Protein AF-A0A368KWN0-F1 (afdb_monomer_lite)

Foldseek 3Di:
DLVVLLVVLVVLLVVLVVLLVVLLVLLLVLCVVLVNPPLSVVLVVCVVVVVSSVSSLVCCVVCVVVSVSVVSSVSNVVSVVSNVVSVVVSVCSDVVNVVVD

Radius of gyration: 17.0 Å; chains: 1; bounding box: 46×25×44 Å

Structure (mmCIF, N/CA/C/O backbone):
data_AF-A0A368KWN0-F1
#
_entry.id   AF-A0A368KWN0-F1
#
loop_
_atom_site.group_PDB
_atom_site.id
_atom_site.type_symbol
_atom_site.label_atom_id
_atom_site.label_alt_id
_atom_site.label_comp_id
_atom_site.label_asym_id
_atom_site.label_entity_id
_atom_site.label_seq_id
_atom_site.pdbx_PDB_ins_code
_atom_site.Cartn_x
_atom_site.Cartn_y
_atom_site.Cartn_z
_atom_site.occupancy
_atom_site.B_iso_or_equiv
_atom_site.auth_seq_id
_atom_site.auth_comp_id
_atom_site.auth_asym_id
_atom_site.auth_atom_id
_atom_site.pdbx_PDB_model_num
ATOM 1 N N . MET A 1 1 ? 14.577 -4.795 -28.233 1.00 76.19 1 MET A N 1
ATOM 2 C CA . MET A 1 1 ? 13.673 -5.725 -27.519 1.00 76.19 1 MET A CA 1
ATOM 3 C C . MET A 1 1 ? 13.719 -5.511 -26.008 1.00 76.19 1 MET A C 1
ATOM 5 O O . MET A 1 1 ? 12.683 -5.194 -25.446 1.00 76.19 1 MET A O 1
ATOM 9 N N . ILE A 1 2 ? 14.897 -5.583 -25.373 1.00 79.75 2 ILE A N 1
ATOM 10 C CA . ILE A 1 2 ? 15.055 -5.388 -23.917 1.00 79.75 2 ILE A CA 1
ATOM 11 C C . ILE A 1 2 ? 14.513 -4.028 -23.449 1.00 79.75 2 ILE A C 1
ATOM 13 O O . ILE A 1 2 ? 13.674 -4.008 -22.563 1.00 79.75 2 ILE A O 1
ATOM 17 N N . ALA A 1 3 ? 14.884 -2.922 -24.110 1.00 81.62 3 ALA A N 1
ATOM 18 C CA . ALA A 1 3 ? 14.416 -1.575 -23.748 1.00 81.62 3 ALA A CA 1
ATOM 19 C C . ALA A 1 3 ? 12.881 -1.415 -23.762 1.00 81.62 3 ALA A C 1
ATOM 21 O O . ALA A 1 3 ? 12.316 -0.776 -22.884 1.00 81.62 3 ALA A O 1
ATOM 22 N N . PHE A 1 4 ? 12.198 -2.031 -24.734 1.00 87.06 4 PHE A N 1
ATOM 23 C CA . PHE A 1 4 ? 10.734 -2.006 -24.809 1.00 87.06 4 PHE A CA 1
ATOM 24 C C . PHE A 1 4 ? 10.102 -2.762 -23.631 1.00 87.06 4 PHE A C 1
ATOM 26 O O . PHE A 1 4 ? 9.160 -2.272 -23.013 1.00 87.06 4 PHE A O 1
ATOM 33 N N . LEU A 1 5 ? 10.661 -3.926 -23.277 1.00 85.88 5 LEU A N 1
ATOM 34 C CA . LEU A 1 5 ? 10.204 -4.720 -22.138 1.00 85.88 5 LEU A CA 1
ATOM 35 C C . LEU A 1 5 ? 10.395 -3.972 -20.808 1.00 85.88 5 LEU A C 1
ATOM 37 O O . LEU A 1 5 ? 9.474 -3.945 -19.995 1.00 85.88 5 LEU A O 1
ATOM 41 N N . THR A 1 6 ? 11.535 -3.305 -20.599 1.00 84.94 6 THR A N 1
ATOM 42 C CA . THR A 1 6 ? 11.759 -2.488 -19.395 1.00 84.94 6 THR A CA 1
ATOM 43 C C . THR A 1 6 ? 10.795 -1.309 -19.308 1.00 84.94 6 THR A C 1
ATOM 45 O O . THR A 1 6 ? 10.268 -1.049 -18.229 1.00 84.94 6 THR A O 1
ATOM 48 N N . THR A 1 7 ? 10.489 -0.628 -20.419 1.00 87.88 7 THR A N 1
ATOM 49 C CA . THR A 1 7 ? 9.481 0.447 -20.424 1.00 87.88 7 THR A CA 1
ATOM 50 C C . THR A 1 7 ? 8.104 -0.065 -20.004 1.00 87.88 7 THR A C 1
ATOM 52 O O . THR A 1 7 ? 7.457 0.555 -19.162 1.00 87.88 7 THR A O 1
ATOM 55 N N . VAL A 1 8 ? 7.668 -1.215 -20.529 1.00 89.88 8 VAL A N 1
ATOM 56 C CA . VAL A 1 8 ? 6.385 -1.828 -20.146 1.00 89.88 8 VAL A CA 1
ATOM 57 C C . VAL A 1 8 ? 6.357 -2.164 -18.650 1.00 89.88 8 VAL A C 1
ATOM 59 O O . VAL A 1 8 ? 5.380 -1.846 -17.974 1.00 89.88 8 VAL A O 1
ATOM 62 N N . LEU A 1 9 ? 7.436 -2.736 -18.103 1.00 88.69 9 LEU A N 1
ATOM 63 C CA . LEU A 1 9 ? 7.527 -3.062 -16.674 1.00 88.69 9 LEU A CA 1
ATOM 64 C C . LEU A 1 9 ? 7.441 -1.817 -15.777 1.00 88.69 9 LEU A C 1
ATOM 66 O O . LEU A 1 9 ? 6.738 -1.846 -14.768 1.00 88.69 9 LEU A O 1
ATOM 70 N N . ILE A 1 10 ? 8.089 -0.712 -16.162 1.00 87.62 10 ILE A N 1
ATOM 71 C CA . ILE A 1 10 ? 8.029 0.559 -15.420 1.00 87.62 10 ILE A CA 1
ATOM 72 C C . ILE A 1 10 ? 6.604 1.124 -15.412 1.00 87.62 10 ILE A C 1
ATOM 74 O O . ILE A 1 10 ? 6.135 1.597 -14.377 1.00 87.62 10 ILE A O 1
ATOM 78 N N . VAL A 1 11 ? 5.889 1.047 -16.539 1.00 91.06 11 VAL A N 1
ATOM 79 C CA . VAL A 1 11 ? 4.492 1.505 -16.624 1.00 91.06 11 VAL A CA 1
ATOM 80 C C . VAL A 1 11 ? 3.590 0.675 -15.708 1.00 91.06 11 VAL A C 1
ATOM 82 O O . VAL A 1 11 ? 2.809 1.244 -14.947 1.00 91.06 11 VAL A O 1
ATOM 85 N N . ILE A 1 12 ? 3.726 -0.656 -15.718 1.00 90.88 12 ILE A N 1
ATOM 86 C CA . ILE A 1 12 ? 2.945 -1.546 -14.840 1.00 90.88 12 ILE A CA 1
ATOM 87 C C . ILE A 1 12 ? 3.241 -1.249 -13.365 1.00 90.88 12 ILE A C 1
ATOM 89 O O . ILE A 1 12 ? 2.317 -1.174 -12.550 1.00 90.88 12 ILE A O 1
ATOM 93 N N . PHE A 1 13 ? 4.511 -1.037 -13.021 1.00 89.50 13 PHE A N 1
ATOM 94 C CA . PHE A 1 13 ? 4.920 -0.662 -11.670 1.00 89.50 13 PHE A CA 1
ATOM 95 C C . PHE A 1 13 ? 4.283 0.669 -11.236 1.00 89.50 13 PHE A C 1
ATOM 97 O O . PHE A 1 13 ? 3.692 0.752 -10.159 1.00 89.50 13 PHE A O 1
ATOM 104 N N . GLY A 1 14 ? 4.314 1.684 -12.106 1.00 88.12 14 GLY A N 1
ATOM 105 C CA . GLY A 1 14 ? 3.684 2.982 -11.857 1.00 88.12 14 GLY A CA 1
ATOM 106 C C . GLY A 1 14 ? 2.173 2.881 -11.630 1.00 88.12 14 GLY A C 1
ATOM 107 O O . GLY A 1 14 ? 1.658 3.431 -10.656 1.00 88.12 14 GLY A O 1
ATOM 108 N N . ILE A 1 15 ? 1.463 2.120 -12.469 1.00 92.25 15 ILE A N 1
ATOM 109 C CA . ILE A 1 15 ? 0.018 1.880 -12.309 1.00 92.25 15 ILE A CA 1
ATOM 110 C C . ILE A 1 15 ? -0.267 1.172 -10.979 1.00 92.25 15 ILE A C 1
ATOM 112 O O . ILE A 1 15 ? -1.187 1.556 -10.258 1.00 92.25 15 ILE A O 1
ATOM 116 N N . SER A 1 16 ? 0.549 0.182 -10.615 1.00 90.12 16 SER A N 1
ATOM 117 C CA . SER A 1 16 ? 0.384 -0.573 -9.367 1.00 90.12 16 SER A CA 1
ATOM 118 C C . SER A 1 16 ? 0.503 0.325 -8.131 1.00 90.12 16 SER A C 1
ATOM 120 O O . SER A 1 16 ? -0.282 0.186 -7.194 1.00 90.12 16 SER A O 1
ATOM 122 N N . ILE A 1 17 ? 1.416 1.304 -8.141 1.00 88.38 17 ILE A N 1
ATOM 123 C CA . ILE A 1 17 ? 1.546 2.294 -7.058 1.00 88.38 17 ILE A CA 1
ATOM 124 C C . ILE A 1 17 ? 0.280 3.147 -6.931 1.00 88.38 17 ILE A C 1
ATOM 126 O O . ILE A 1 17 ? -0.200 3.366 -5.817 1.00 88.38 17 ILE A O 1
ATOM 130 N N . ILE A 1 18 ? -0.279 3.606 -8.053 1.00 92.25 18 ILE A N 1
ATOM 131 C CA . ILE A 1 18 ? -1.502 4.422 -8.061 1.00 92.25 18 ILE A CA 1
ATOM 132 C C . ILE A 1 18 ? -2.673 3.625 -7.476 1.00 92.25 18 ILE A C 1
ATOM 134 O O . ILE A 1 18 ? -3.410 4.137 -6.632 1.00 92.25 18 ILE A O 1
ATOM 138 N N . VAL A 1 19 ? -2.810 2.353 -7.861 1.00 92.88 19 VAL A N 1
ATOM 139 C CA . VAL A 1 19 ? -3.844 1.455 -7.325 1.00 92.88 19 VAL A CA 1
ATOM 140 C C . VAL A 1 19 ? -3.670 1.245 -5.817 1.00 92.88 19 VAL A C 1
ATOM 142 O O . VAL A 1 19 ? -4.651 1.332 -5.079 1.00 92.88 19 VAL A O 1
ATOM 145 N N . CYS A 1 20 ? -2.441 1.036 -5.334 1.00 90.25 20 CYS A N 1
ATOM 146 C CA . CYS A 1 20 ? -2.145 0.928 -3.901 1.00 90.25 20 CYS A CA 1
ATOM 147 C C . CYS A 1 20 ? -2.550 2.189 -3.122 1.00 90.25 20 CYS A C 1
ATOM 149 O O . CYS A 1 20 ? -3.117 2.089 -2.034 1.00 90.25 20 CYS A O 1
ATOM 151 N N . LEU A 1 21 ? -2.283 3.372 -3.680 1.00 90.25 21 LEU A N 1
ATOM 152 C CA . LEU A 1 21 ? -2.686 4.656 -3.101 1.00 90.25 21 LEU A CA 1
ATOM 153 C C . LEU A 1 21 ? -4.210 4.787 -3.022 1.00 90.25 21 LEU A C 1
ATOM 155 O O . LEU A 1 21 ? -4.734 5.154 -1.971 1.00 90.25 21 LEU A O 1
ATOM 159 N N . GLY A 1 22 ? -4.916 4.432 -4.098 1.00 92.44 22 GLY A N 1
ATOM 160 C CA . GLY A 1 22 ? -6.378 4.417 -4.129 1.00 92.44 22 GLY A CA 1
ATOM 161 C C . GLY A 1 22 ? -6.964 3.481 -3.073 1.00 92.44 22 GLY A C 1
ATOM 162 O O . GLY A 1 22 ? -7.768 3.913 -2.252 1.00 92.44 22 GLY A O 1
ATOM 163 N N . CYS A 1 23 ? -6.491 2.233 -3.022 1.00 92.06 23 CYS A N 1
ATOM 164 C CA . CYS A 1 23 ? -6.960 1.246 -2.048 1.00 92.06 23 CYS A CA 1
ATOM 165 C C . CYS A 1 23 ? -6.741 1.712 -0.606 1.00 92.06 23 CYS A C 1
ATOM 167 O O . CYS A 1 23 ? -7.644 1.606 0.220 1.00 92.06 23 CYS A O 1
ATOM 169 N N . LYS A 1 24 ? -5.569 2.287 -0.314 1.00 90.38 24 LYS A N 1
ATOM 170 C CA . LYS A 1 24 ? -5.269 2.860 0.998 1.00 90.38 24 LYS A CA 1
ATOM 171 C C . LYS A 1 24 ? -6.272 3.944 1.392 1.00 90.38 24 LYS A C 1
ATOM 173 O O . LYS A 1 24 ? -6.771 3.927 2.515 1.00 90.38 24 LYS A O 1
ATOM 178 N N . LEU A 1 25 ? -6.553 4.892 0.497 1.00 92.00 25 LEU A N 1
ATOM 179 C CA . LEU A 1 25 ? -7.503 5.972 0.773 1.00 92.00 25 LEU A CA 1
ATOM 180 C C . LEU A 1 25 ? -8.919 5.431 0.981 1.00 92.00 25 LEU A C 1
ATOM 182 O O . LEU A 1 25 ? -9.601 5.879 1.896 1.00 92.00 25 LEU A O 1
ATOM 186 N N . THR A 1 26 ? -9.340 4.437 0.195 1.00 92.38 26 THR A N 1
ATOM 187 C CA . THR A 1 26 ? -10.642 3.779 0.366 1.00 92.38 26 THR A CA 1
ATOM 188 C C . THR A 1 26 ? -10.753 3.070 1.714 1.00 92.38 26 THR A C 1
ATOM 190 O O . THR A 1 26 ? -11.772 3.204 2.383 1.00 92.38 26 THR A O 1
ATOM 193 N N . VAL A 1 27 ? -9.708 2.362 2.155 1.00 91.00 27 VAL A N 1
ATOM 194 C CA . VAL A 1 27 ? -9.690 1.710 3.475 1.00 91.00 27 VAL A CA 1
ATOM 195 C C . VAL A 1 27 ? -9.770 2.746 4.597 1.00 91.00 27 VAL A C 1
ATOM 197 O O . VAL A 1 27 ? -10.594 2.602 5.494 1.00 91.00 27 VAL A O 1
ATOM 200 N N . ILE A 1 28 ? -8.987 3.826 4.522 1.00 91.25 28 ILE A N 1
ATOM 201 C CA . ILE A 1 28 ? -9.036 4.921 5.506 1.00 91.25 28 ILE A CA 1
ATOM 202 C C . ILE A 1 28 ? -10.424 5.577 5.534 1.00 91.25 28 ILE A C 1
ATOM 204 O O . ILE A 1 28 ? -10.952 5.870 6.603 1.00 91.25 28 ILE A O 1
ATOM 208 N N . TYR A 1 29 ? -11.034 5.783 4.368 1.00 92.00 29 TYR A N 1
ATOM 209 C CA . TYR A 1 29 ? -12.387 6.317 4.262 1.00 92.00 29 TYR A CA 1
ATOM 210 C C . TYR A 1 29 ? -13.425 5.395 4.922 1.00 92.00 29 TYR A C 1
ATOM 212 O O . TYR A 1 29 ? -14.260 5.866 5.689 1.00 92.00 29 TYR A O 1
ATOM 220 N N . LEU A 1 30 ? -13.337 4.082 4.690 1.00 90.19 30 LEU A N 1
ATOM 221 C CA . LEU A 1 30 ? -14.224 3.089 5.310 1.00 90.19 30 LEU A CA 1
ATOM 222 C C . LEU A 1 30 ? -14.028 2.980 6.830 1.00 90.19 30 LEU A C 1
ATOM 224 O O . LEU A 1 30 ? -14.991 2.717 7.551 1.00 90.19 30 LEU A O 1
ATOM 228 N N . MET A 1 31 ? -12.812 3.228 7.327 1.00 88.88 31 MET A N 1
ATOM 229 C CA . MET A 1 31 ? -12.541 3.337 8.765 1.00 88.88 31 MET A CA 1
ATOM 230 C C . MET A 1 31 ? -13.250 4.553 9.374 1.00 88.88 31 MET A C 1
ATOM 232 O O . MET A 1 31 ? -13.928 4.410 10.388 1.00 88.88 31 MET A O 1
ATOM 236 N N . PHE A 1 32 ? -13.176 5.723 8.724 1.00 90.25 32 PHE A N 1
ATOM 237 C CA . PHE A 1 32 ? -13.922 6.910 9.163 1.00 90.25 32 PHE A CA 1
ATOM 238 C C . PHE A 1 32 ? -15.440 6.703 9.117 1.00 90.25 32 PHE A C 1
ATOM 240 O O . PHE A 1 32 ? -16.152 7.209 9.982 1.00 90.25 32 PHE A O 1
ATOM 247 N N . TRP A 1 33 ? -15.937 5.958 8.126 1.00 88.88 33 TRP A N 1
ATOM 248 C CA . TRP A 1 33 ? -17.363 5.656 7.991 1.00 88.88 33 TRP A CA 1
ATOM 249 C C . TRP A 1 33 ? -17.903 4.794 9.141 1.00 88.88 33 TRP A C 1
ATOM 251 O O . TRP A 1 33 ? -19.072 4.899 9.492 1.00 88.88 33 TRP A O 1
ATOM 261 N N . ASN A 1 34 ? -17.051 3.976 9.761 1.00 88.25 34 ASN A N 1
ATOM 262 C CA . ASN A 1 34 ? -17.394 3.138 10.913 1.00 88.25 34 ASN A CA 1
ATOM 263 C C . ASN A 1 34 ? -17.125 3.822 12.268 1.00 88.25 34 ASN A C 1
ATOM 265 O O . ASN A 1 34 ? -16.850 3.146 13.257 1.00 88.25 34 ASN A O 1
ATOM 269 N N . GLU A 1 35 ? -17.183 5.157 12.306 1.00 83.12 35 GLU A N 1
ATOM 270 C CA . GLU A 1 35 ? -17.041 5.996 13.510 1.00 83.12 35 GLU A CA 1
ATOM 271 C C . GLU A 1 35 ? -15.686 5.878 14.239 1.00 83.12 35 GLU A C 1
ATOM 273 O O . GLU A 1 35 ? -15.491 6.431 15.324 1.00 83.12 35 GLU A O 1
ATOM 278 N N . GLU A 1 36 ? -14.691 5.230 13.629 1.00 81.81 36 GLU A N 1
ATOM 279 C CA . GLU A 1 36 ? -13.334 5.190 14.160 1.00 81.81 36 GLU A CA 1
ATOM 280 C C . GLU A 1 36 ? -12.560 6.424 13.714 1.00 81.81 36 GLU A C 1
ATOM 282 O O . GLU A 1 36 ? -12.113 6.526 12.579 1.00 81.81 36 GLU A O 1
ATOM 287 N N 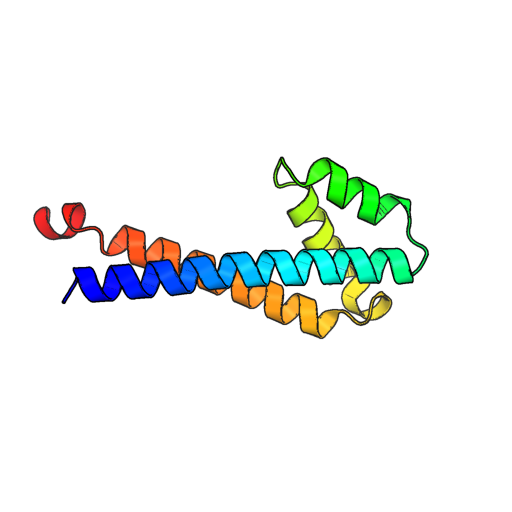. ILE A 1 37 ? -12.391 7.388 14.619 1.00 84.81 37 ILE A N 1
ATOM 288 C CA . ILE A 1 37 ? -11.686 8.643 14.317 1.00 84.81 37 ILE A CA 1
ATOM 289 C C . ILE A 1 37 ? -10.178 8.502 14.571 1.00 84.81 37 ILE A C 1
ATOM 291 O O . ILE A 1 37 ? -9.361 8.991 13.793 1.00 84.81 37 ILE A O 1
ATOM 295 N N . PHE A 1 38 ? -9.781 7.808 15.640 1.00 88.25 38 PHE A N 1
ATOM 296 C CA . PHE A 1 38 ? -8.378 7.740 16.064 1.00 88.25 38 PHE A CA 1
ATOM 297 C C . PHE A 1 38 ? -7.496 6.926 15.108 1.00 88.25 38 PHE A C 1
ATOM 299 O O . PHE A 1 38 ? -6.426 7.389 14.711 1.00 88.25 38 PHE A O 1
ATOM 306 N N . LEU A 1 39 ? -7.946 5.734 14.714 1.00 86.75 39 LEU A N 1
ATOM 307 C CA . LEU A 1 39 ? -7.180 4.809 13.878 1.00 86.75 39 LEU A CA 1
ATOM 308 C C . LEU A 1 39 ? -6.816 5.392 12.491 1.00 86.75 39 LEU A C 1
ATOM 310 O O . LEU A 1 39 ? -5.628 5.394 12.143 1.00 86.75 39 LEU A O 1
ATOM 314 N N . PRO A 1 40 ? -7.759 5.947 11.701 1.00 86.38 40 PRO A N 1
ATOM 315 C CA . PRO A 1 40 ? -7.427 6.516 10.397 1.00 86.38 40 PRO A CA 1
ATOM 316 C C . PRO A 1 40 ? -6.582 7.793 10.485 1.00 86.38 40 PRO A C 1
ATOM 318 O O . PRO A 1 40 ? -5.723 8.003 9.625 1.00 86.38 40 PRO A O 1
ATOM 321 N N . ILE A 1 41 ? -6.742 8.617 11.531 1.00 89.75 41 ILE A N 1
ATOM 322 C CA . ILE A 1 41 ? -5.867 9.781 11.764 1.00 89.75 41 ILE A CA 1
ATOM 323 C C . ILE A 1 41 ? -4.425 9.324 11.996 1.00 89.75 41 ILE A C 1
ATOM 325 O O . ILE A 1 41 ? -3.507 9.852 11.369 1.00 89.75 41 ILE A O 1
ATOM 329 N N . ILE A 1 42 ? -4.218 8.311 12.840 1.00 89.75 42 ILE A N 1
ATOM 330 C CA . ILE A 1 42 ? -2.891 7.731 13.088 1.00 89.75 42 ILE A CA 1
ATOM 331 C C . ILE A 1 42 ? -2.285 7.204 11.776 1.00 89.75 42 ILE A C 1
ATOM 333 O O . ILE A 1 42 ? -1.120 7.479 11.478 1.00 89.75 42 ILE A O 1
ATOM 337 N N . CYS A 1 43 ? -3.080 6.523 10.944 1.00 89.06 43 CYS A N 1
ATOM 338 C CA . CYS A 1 43 ? -2.639 6.030 9.636 1.00 89.06 43 CYS A CA 1
ATOM 339 C C . CYS A 1 43 ? -2.248 7.158 8.662 1.00 89.06 43 CYS A C 1
ATOM 341 O O . CYS A 1 43 ? -1.295 7.006 7.893 1.00 89.06 43 CYS A O 1
ATOM 343 N N . LEU A 1 44 ? -2.953 8.292 8.691 1.00 88.31 44 LEU A N 1
ATOM 344 C CA . LEU A 1 44 ? -2.641 9.479 7.890 1.00 88.31 44 LEU A CA 1
ATOM 345 C C . LEU A 1 44 ? -1.355 10.164 8.362 1.00 88.31 44 LEU A C 1
ATOM 347 O O . LEU A 1 44 ? -0.480 10.446 7.546 1.00 88.31 44 LEU A O 1
ATOM 351 N N . VAL A 1 45 ? -1.203 10.378 9.669 1.00 90.62 45 VAL A N 1
ATOM 352 C CA . VAL A 1 45 ? -0.040 11.069 10.250 1.00 90.62 45 VAL A CA 1
ATOM 353 C C . VAL A 1 45 ? 1.240 10.242 10.108 1.00 90.62 45 VAL A C 1
ATOM 355 O O . VAL A 1 45 ? 2.295 10.796 9.811 1.00 90.62 45 VAL A O 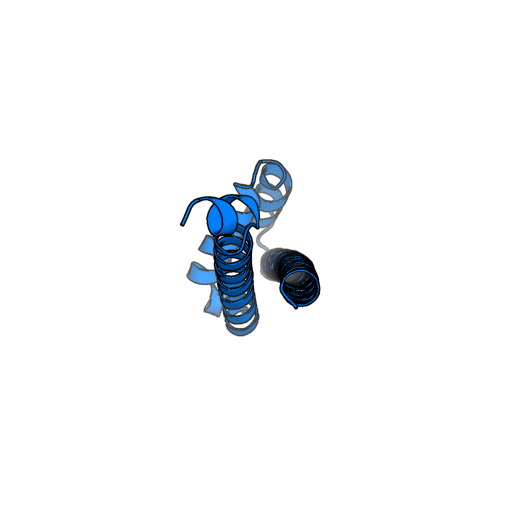1
ATOM 358 N N . LEU A 1 46 ? 1.161 8.915 10.251 1.00 89.75 46 LEU A N 1
ATOM 359 C CA . LEU A 1 46 ? 2.299 7.998 10.079 1.00 89.75 46 LEU A CA 1
ATOM 360 C C . LEU A 1 46 ? 2.515 7.571 8.616 1.00 89.75 46 LEU A C 1
ATOM 362 O O . LEU A 1 46 ? 3.442 6.820 8.312 1.00 89.75 46 LEU A O 1
ATOM 366 N N . SER A 1 47 ? 1.676 8.024 7.683 1.00 85.38 47 SER A N 1
ATOM 367 C CA . SER A 1 47 ? 1.801 7.737 6.251 1.00 85.38 47 SER A CA 1
ATOM 368 C C . SER A 1 47 ? 3.169 8.080 5.628 1.00 85.38 47 SER A C 1
ATOM 370 O O . SER A 1 47 ? 3.682 7.236 4.890 1.00 85.38 47 SER A O 1
ATOM 372 N N . PRO A 1 48 ? 3.783 9.262 5.865 1.00 85.50 48 PRO A N 1
ATOM 373 C CA . PRO A 1 48 ? 5.017 9.660 5.174 1.00 85.50 48 PRO A CA 1
ATOM 374 C C . PRO A 1 48 ? 6.230 8.795 5.532 1.00 85.50 48 PRO A C 1
ATOM 376 O O . PRO A 1 48 ? 7.153 8.684 4.735 1.00 85.50 48 PRO A O 1
ATOM 379 N N . ILE A 1 49 ? 6.208 8.132 6.689 1.00 86.31 49 ILE A N 1
ATOM 380 C CA . ILE A 1 49 ? 7.248 7.182 7.107 1.00 86.31 49 ILE A CA 1
ATOM 381 C C . ILE A 1 49 ? 6.932 5.736 6.689 1.00 86.31 49 ILE A C 1
ATOM 383 O O . ILE A 1 49 ? 7.581 4.799 7.140 1.00 86.31 49 ILE A O 1
ATOM 387 N N . GLY A 1 50 ? 5.895 5.522 5.871 1.00 82.38 50 GLY A N 1
ATOM 388 C CA . GLY A 1 50 ? 5.462 4.205 5.391 1.00 82.38 50 GLY A CA 1
ATOM 389 C C . GLY A 1 50 ? 4.713 3.358 6.426 1.00 82.38 50 GLY A C 1
ATOM 390 O O . GLY A 1 50 ? 3.881 2.531 6.051 1.00 82.38 50 GLY A O 1
ATOM 391 N N . ILE A 1 51 ? 4.920 3.610 7.721 1.00 87.81 51 ILE A N 1
ATOM 392 C CA . ILE A 1 51 ? 4.280 2.881 8.826 1.00 87.81 51 ILE A CA 1
ATOM 393 C C . ILE A 1 51 ? 2.755 3.017 8.769 1.00 87.81 51 ILE A C 1
ATOM 395 O O . ILE A 1 51 ? 2.042 2.031 8.926 1.00 87.81 51 ILE A O 1
ATOM 399 N N . GLY A 1 52 ? 2.236 4.207 8.464 1.00 86.38 52 GLY A N 1
ATOM 400 C CA . GLY A 1 52 ? 0.792 4.432 8.371 1.00 86.38 52 GLY A CA 1
ATOM 401 C C . GLY A 1 52 ? 0.117 3.606 7.272 1.00 86.38 52 GLY A C 1
ATOM 402 O O . GLY A 1 52 ? -1.009 3.153 7.453 1.00 86.38 52 GLY A O 1
ATOM 403 N N . SER A 1 53 ? 0.813 3.336 6.159 1.00 87.19 53 SER A N 1
ATOM 404 C CA . SER A 1 53 ? 0.309 2.413 5.131 1.00 87.19 53 SER A CA 1
ATOM 405 C C . SER A 1 53 ? 0.268 0.971 5.634 1.00 87.19 53 SER A C 1
ATOM 407 O O . SER A 1 53 ? -0.695 0.267 5.352 1.00 87.19 53 SER A O 1
ATOM 409 N N . ALA A 1 54 ? 1.286 0.537 6.384 1.00 89.62 54 ALA A N 1
ATOM 410 C CA . ALA A 1 54 ? 1.341 -0.813 6.941 1.00 89.62 54 ALA A CA 1
ATOM 411 C C . ALA A 1 54 ? 0.254 -1.039 8.003 1.00 89.62 54 ALA A C 1
ATOM 413 O O . ALA A 1 54 ? -0.413 -2.069 7.981 1.00 89.62 54 ALA A O 1
ATOM 414 N N . ILE A 1 55 ? 0.027 -0.060 8.885 1.00 91.31 55 ILE A N 1
ATOM 415 C CA . ILE A 1 55 ? -1.043 -0.110 9.892 1.00 91.31 55 ILE A CA 1
ATOM 416 C C . ILE A 1 55 ? -2.410 -0.169 9.203 1.00 91.31 55 ILE A C 1
ATOM 418 O O . ILE A 1 55 ? -3.189 -1.071 9.497 1.00 91.31 55 ILE A O 1
ATOM 422 N N . ALA A 1 56 ? -2.677 0.725 8.244 1.00 89.69 56 ALA A N 1
ATOM 423 C CA . ALA A 1 56 ? -3.938 0.727 7.501 1.00 89.69 56 ALA A CA 1
ATOM 424 C C . ALA A 1 56 ? -4.177 -0.598 6.762 1.00 89.69 56 ALA A C 1
ATOM 426 O O . ALA A 1 56 ? -5.302 -1.084 6.713 1.00 89.69 56 ALA A O 1
ATOM 427 N N . PHE A 1 57 ? -3.118 -1.203 6.220 1.00 91.94 57 PHE A N 1
ATOM 428 C CA . PHE A 1 57 ? -3.201 -2.502 5.562 1.00 91.94 57 PHE A CA 1
ATOM 429 C C . PHE A 1 57 ? -3.517 -3.631 6.552 1.00 91.94 57 PHE A C 1
ATOM 431 O O . PHE A 1 57 ? -4.411 -4.435 6.302 1.00 91.94 57 PHE A O 1
ATOM 438 N N . LEU A 1 58 ? -2.817 -3.690 7.687 1.00 92.25 58 LEU A N 1
ATOM 439 C CA . LEU A 1 58 ? -3.027 -4.727 8.699 1.00 92.25 58 LEU A CA 1
ATOM 440 C C . LEU A 1 58 ? -4.422 -4.636 9.319 1.00 92.25 58 LEU A C 1
ATOM 442 O O . LEU A 1 58 ? -5.150 -5.624 9.303 1.00 92.25 58 LEU A O 1
ATOM 446 N N . PHE A 1 59 ? -4.821 -3.458 9.803 1.00 90.25 59 PHE A N 1
ATOM 447 C CA . PHE A 1 59 ? -6.154 -3.257 10.380 1.00 90.25 59 PHE A CA 1
ATOM 448 C C . PHE A 1 59 ? -7.260 -3.401 9.339 1.00 90.25 59 PHE A C 1
ATOM 450 O O . PHE A 1 59 ? -8.288 -4.004 9.622 1.00 90.25 59 PHE A O 1
ATOM 457 N N . GLY A 1 60 ? -7.029 -2.940 8.107 1.00 88.38 60 GLY A N 1
ATOM 458 C CA . GLY A 1 60 ? -7.949 -3.180 7.000 1.00 88.38 60 GLY A CA 1
ATOM 459 C C . GLY A 1 60 ? -8.190 -4.670 6.749 1.00 88.38 60 GLY A C 1
ATOM 460 O O . GLY A 1 60 ? -9.303 -5.042 6.395 1.00 88.38 60 GLY A O 1
ATOM 461 N N . TRP A 1 61 ? -7.190 -5.536 6.966 1.00 91.69 61 TRP A N 1
ATOM 462 C CA . TRP A 1 61 ? -7.364 -6.985 6.833 1.00 91.69 61 TRP A CA 1
ATOM 463 C C . TRP A 1 61 ? -8.003 -7.628 8.065 1.00 91.69 61 TRP A C 1
ATOM 465 O O . TRP A 1 61 ? -8.898 -8.460 7.922 1.00 91.69 61 TRP A O 1
ATOM 475 N N . LEU A 1 62 ? -7.549 -7.255 9.263 1.00 92.75 62 LEU A N 1
ATOM 476 C CA . LEU A 1 62 ? -8.069 -7.798 10.520 1.00 92.75 62 LEU A CA 1
ATOM 477 C C . LEU A 1 62 ? -9.570 -7.526 10.662 1.00 92.75 62 LEU A C 1
ATOM 479 O O . LEU A 1 62 ? -10.329 -8.433 10.986 1.00 92.75 62 LEU A O 1
ATOM 483 N N . ASP A 1 63 ? -9.994 -6.315 10.310 1.00 92.69 63 ASP A N 1
ATOM 484 C CA . ASP A 1 63 ? -11.377 -5.855 10.405 1.00 92.69 63 ASP A CA 1
ATOM 485 C C . ASP A 1 63 ? -12.060 -5.781 9.0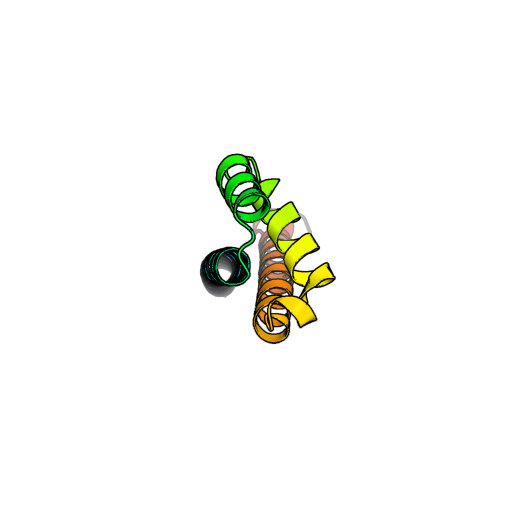25 1.00 92.69 63 ASP A C 1
ATOM 487 O O . ASP A 1 63 ? -13.004 -5.020 8.808 1.00 92.69 63 ASP A O 1
ATOM 491 N N . ALA A 1 64 ? -11.621 -6.603 8.063 1.00 90.62 64 ALA A N 1
ATOM 492 C CA . ALA A 1 64 ? -12.144 -6.568 6.693 1.00 90.62 64 ALA A CA 1
ATOM 493 C C . ALA A 1 64 ? -13.649 -6.861 6.588 1.00 90.62 64 ALA A C 1
ATOM 495 O O . ALA A 1 64 ? -14.287 -6.428 5.629 1.00 90.62 64 ALA A O 1
ATOM 496 N N . GLU A 1 65 ? -14.203 -7.623 7.537 1.00 88.69 65 GLU A N 1
ATOM 497 C CA . GLU A 1 65 ? -15.649 -7.871 7.634 1.00 88.69 65 GLU A CA 1
ATOM 498 C C . GLU A 1 65 ? -16.387 -6.671 8.229 1.00 88.69 65 GLU A C 1
ATOM 500 O O . GLU A 1 65 ? -17.445 -6.303 7.730 1.00 88.69 65 GLU A O 1
ATOM 505 N N . LYS A 1 66 ? -15.802 -6.018 9.240 1.00 88.31 66 LYS A N 1
ATOM 506 C CA . LYS A 1 66 ? -16.364 -4.822 9.880 1.00 88.31 66 LYS A CA 1
ATOM 507 C C . LYS A 1 66 ? -16.479 -3.659 8.896 1.00 88.31 66 LYS A C 1
ATOM 509 O O . LYS A 1 66 ? -17.464 -2.931 8.906 1.00 88.31 66 LYS A O 1
ATOM 514 N N . TYR A 1 67 ? -15.475 -3.490 8.041 1.00 86.69 67 TYR A N 1
ATOM 515 C CA . TYR A 1 67 ? -15.408 -2.387 7.084 1.00 86.69 67 TYR A CA 1
ATOM 516 C C . TYR A 1 67 ? -15.968 -2.732 5.693 1.00 86.69 67 TYR A C 1
ATOM 518 O O . TYR A 1 67 ? -15.867 -1.898 4.796 1.00 86.69 67 TYR A O 1
ATOM 526 N N . ASP A 1 68 ? -16.483 -3.955 5.489 1.00 89.06 68 ASP A N 1
ATOM 527 C CA . ASP A 1 68 ? -16.877 -4.520 4.182 1.00 89.06 68 ASP A CA 1
ATOM 528 C C . ASP A 1 68 ? -15.846 -4.246 3.061 1.00 89.06 68 ASP A C 1
ATOM 530 O O . ASP A 1 68 ? -16.148 -4.007 1.892 1.00 89.06 68 ASP A O 1
ATOM 534 N N . CYS A 1 69 ? -14.562 -4.246 3.429 1.00 90.81 69 CYS A N 1
ATOM 535 C CA . CYS A 1 69 ? -13.472 -3.808 2.559 1.00 90.81 69 CYS A CA 1
ATOM 536 C C . CYS A 1 69 ? -12.675 -4.984 1.981 1.00 90.81 69 CYS A C 1
ATOM 538 O O . CYS A 1 69 ? -11.659 -4.789 1.313 1.00 90.81 69 CYS A O 1
ATOM 540 N N . ARG A 1 70 ? -13.144 -6.224 2.178 1.00 92.00 70 ARG A N 1
ATOM 541 C CA . ARG A 1 70 ? -12.475 -7.462 1.738 1.00 92.00 70 ARG A CA 1
ATOM 542 C C . ARG A 1 70 ? -12.134 -7.459 0.243 1.00 92.00 70 ARG A C 1
ATOM 544 O O . ARG A 1 70 ? -11.081 -7.967 -0.144 1.00 92.00 70 ARG A O 1
ATOM 551 N N . GLY A 1 71 ? -12.993 -6.874 -0.594 1.00 92.50 71 GLY A N 1
ATOM 552 C CA . GLY A 1 71 ? -12.715 -6.681 -2.022 1.00 92.50 71 GLY A CA 1
ATOM 553 C C . GLY A 1 71 ? -11.526 -5.746 -2.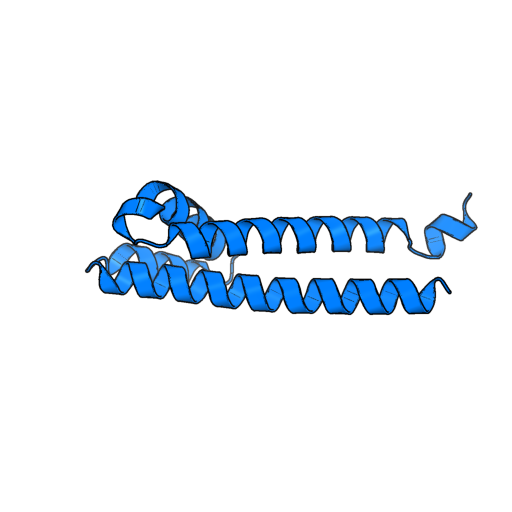263 1.00 92.50 71 GLY A C 1
ATOM 554 O O . GLY A 1 71 ? -10.589 -6.103 -2.977 1.00 92.50 71 GLY A O 1
ATOM 555 N N . VAL A 1 72 ? -11.523 -4.590 -1.598 1.00 93.31 72 VAL A N 1
ATOM 556 C CA . VAL A 1 72 ? -10.454 -3.583 -1.683 1.00 93.31 72 VAL A CA 1
ATOM 557 C C . VAL A 1 72 ? -9.131 -4.147 -1.161 1.00 93.31 72 VAL A C 1
ATOM 559 O O . VAL A 1 72 ? -8.102 -3.991 -1.812 1.00 93.31 72 VAL A O 1
ATOM 562 N N . MET A 1 73 ? -9.151 -4.885 -0.048 1.00 93.81 73 MET A N 1
ATOM 563 C CA . MET A 1 73 ? -7.957 -5.507 0.533 1.00 93.81 73 MET A CA 1
ATOM 564 C C . MET A 1 73 ? -7.314 -6.541 -0.394 1.00 93.81 73 MET A C 1
ATOM 566 O O . MET A 1 73 ? -6.086 -6.606 -0.497 1.00 93.81 73 MET A O 1
ATOM 570 N N . ARG A 1 74 ? -8.119 -7.320 -1.128 1.00 93.94 74 ARG A N 1
ATOM 571 C CA . ARG A 1 74 ? -7.604 -8.250 -2.146 1.00 93.94 74 ARG A CA 1
ATOM 572 C C . ARG A 1 74 ? -6.921 -7.507 -3.288 1.00 93.94 74 ARG A C 1
ATOM 574 O O . ARG A 1 74 ? -5.802 -7.866 -3.644 1.00 93.94 74 ARG A O 1
ATOM 581 N N . ILE A 1 75 ? -7.560 -6.465 -3.823 1.00 93.44 75 ILE A N 1
ATOM 582 C CA . ILE A 1 75 ? -6.987 -5.639 -4.898 1.00 93.44 75 ILE A CA 1
ATOM 583 C C . ILE A 1 75 ? -5.677 -5.004 -4.429 1.00 93.44 75 ILE A C 1
ATOM 585 O O . ILE A 1 75 ? -4.672 -5.077 -5.134 1.00 93.44 75 ILE A O 1
ATOM 589 N N . TRP A 1 76 ? -5.658 -4.457 -3.214 1.00 93.75 76 TRP A N 1
ATOM 590 C CA . TRP A 1 76 ? -4.465 -3.845 -2.642 1.00 93.75 76 TRP A CA 1
ATOM 591 C C . TRP A 1 76 ? -3.319 -4.852 -2.491 1.00 93.75 76 TRP A C 1
ATOM 593 O O . TRP A 1 76 ? -2.194 -4.575 -2.904 1.00 93.75 76 TRP A O 1
ATOM 603 N N . THR A 1 77 ? -3.607 -6.050 -1.974 1.00 93.56 77 THR A N 1
ATOM 604 C CA . THR A 1 77 ? -2.613 -7.126 -1.831 1.00 93.56 77 THR A CA 1
ATOM 605 C C . THR A 1 77 ? -2.035 -7.533 -3.189 1.00 93.56 77 THR A C 1
ATOM 607 O O . THR A 1 77 ? -0.819 -7.631 -3.341 1.00 93.56 77 THR A O 1
ATOM 610 N N . VAL A 1 78 ? -2.890 -7.729 -4.199 1.00 93.81 78 VAL A N 1
ATOM 611 C CA . VAL A 1 78 ? -2.455 -8.078 -5.560 1.00 93.81 78 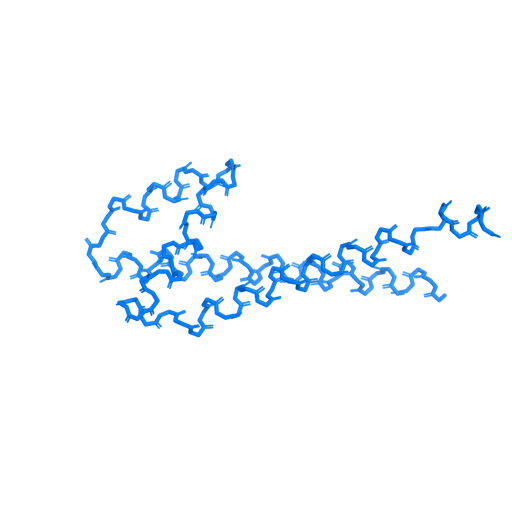VAL A CA 1
ATOM 612 C C . VAL A 1 78 ? -1.601 -6.964 -6.162 1.00 93.81 78 VAL A C 1
ATOM 614 O O . VAL A 1 78 ? -0.558 -7.253 -6.738 1.00 93.81 78 VAL A O 1
ATOM 617 N N . ALA A 1 79 ? -1.982 -5.698 -5.985 1.00 91.62 79 ALA A N 1
ATOM 618 C CA . ALA A 1 79 ? -1.208 -4.564 -6.481 1.00 91.62 79 ALA A CA 1
ATOM 619 C C . ALA A 1 79 ? 0.192 -4.488 -5.843 1.00 91.62 79 ALA A C 1
ATOM 621 O O . ALA A 1 79 ? 1.171 -4.257 -6.553 1.00 91.62 79 ALA A O 1
ATOM 622 N N . ILE A 1 80 ? 0.315 -4.760 -4.537 1.00 92.00 80 ILE A N 1
ATOM 623 C CA . ILE A 1 80 ? 1.617 -4.854 -3.854 1.00 92.00 80 ILE A CA 1
ATOM 624 C C . ILE A 1 80 ? 2.459 -5.989 -4.452 1.00 92.00 80 ILE A C 1
ATOM 626 O O . ILE A 1 80 ? 3.636 -5.788 -4.751 1.00 92.00 80 ILE A O 1
ATOM 630 N N . LEU A 1 81 ? 1.866 -7.167 -4.661 1.00 93.56 81 LEU A N 1
ATOM 631 C CA . LEU A 1 81 ? 2.571 -8.317 -5.232 1.00 93.56 81 LEU A CA 1
ATOM 632 C C . LEU A 1 81 ? 3.022 -8.066 -6.675 1.00 93.56 81 LEU A C 1
ATOM 634 O O . LEU A 1 81 ? 4.149 -8.407 -7.026 1.00 93.56 81 LEU A O 1
ATOM 638 N N . VAL A 1 82 ? 2.184 -7.435 -7.500 1.00 92.3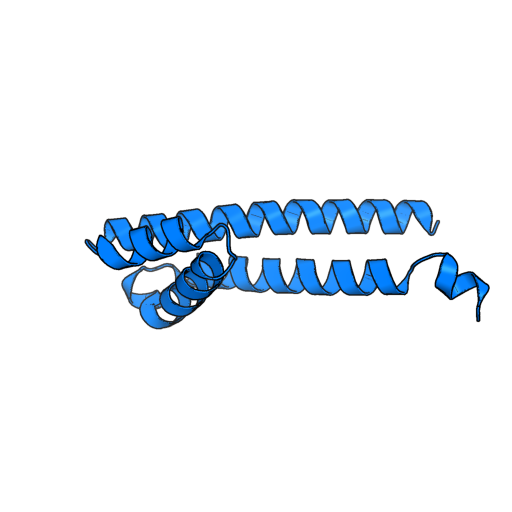1 82 VAL A N 1
ATOM 639 C CA . VAL A 1 82 ? 2.531 -7.061 -8.879 1.00 92.31 82 VAL A CA 1
ATOM 640 C C . VAL A 1 82 ? 3.648 -6.020 -8.890 1.00 92.31 82 VAL A C 1
ATOM 642 O O . VAL A 1 82 ? 4.603 -6.169 -9.653 1.00 92.31 82 VAL A O 1
ATOM 645 N N . ALA A 1 83 ? 3.588 -5.006 -8.023 1.00 89.62 83 ALA A N 1
ATOM 646 C CA . ALA A 1 83 ? 4.656 -4.018 -7.883 1.00 89.62 83 ALA A CA 1
ATOM 647 C C . ALA A 1 83 ? 5.984 -4.677 -7.472 1.00 89.62 83 ALA A C 1
ATOM 649 O O . ALA A 1 83 ? 7.027 -4.399 -8.061 1.00 89.62 83 ALA A O 1
ATOM 650 N N . LEU A 1 84 ? 5.950 -5.604 -6.511 1.00 90.62 84 LEU A N 1
ATOM 651 C CA . LEU A 1 84 ? 7.140 -6.333 -6.075 1.00 90.62 84 LEU A CA 1
ATOM 652 C C . LEU A 1 84 ? 7.709 -7.212 -7.199 1.00 90.62 84 LEU A C 1
ATOM 654 O O . LEU A 1 84 ? 8.902 -7.149 -7.484 1.00 90.62 84 LEU A O 1
ATOM 658 N N . ALA A 1 85 ? 6.862 -7.994 -7.871 1.00 90.81 85 ALA A N 1
ATOM 659 C CA . ALA A 1 85 ? 7.275 -8.879 -8.956 1.00 90.81 85 ALA A CA 1
ATOM 660 C C . ALA A 1 85 ? 7.870 -8.101 -10.138 1.00 90.81 85 ALA A C 1
ATOM 662 O O . ALA A 1 85 ? 8.927 -8.463 -10.649 1.00 90.81 85 ALA A O 1
ATOM 663 N N . THR A 1 86 ? 7.232 -7.003 -10.546 1.00 89.44 86 THR A N 1
ATOM 664 C CA . THR A 1 86 ? 7.716 -6.154 -11.646 1.00 89.44 86 THR A CA 1
ATOM 665 C C . THR A 1 86 ? 9.010 -5.430 -11.291 1.00 89.44 86 THR A C 1
ATOM 667 O O . THR A 1 86 ? 9.900 -5.365 -12.136 1.00 89.44 86 THR A O 1
ATOM 670 N N . GLY A 1 87 ? 9.170 -4.965 -10.048 1.00 86.56 87 GLY A N 1
ATOM 671 C CA . GLY A 1 87 ? 10.423 -4.381 -9.566 1.00 86.56 87 GLY A CA 1
ATOM 672 C C . GLY A 1 87 ? 11.577 -5.387 -9.553 1.00 86.56 87 GLY A C 1
ATOM 673 O O . GLY A 1 87 ? 12.668 -5.084 -10.035 1.00 86.56 87 GLY A O 1
ATOM 674 N N . LEU A 1 88 ? 11.329 -6.609 -9.070 1.00 87.75 88 LEU A N 1
ATOM 675 C CA . LEU A 1 88 ? 12.325 -7.685 -9.074 1.00 87.75 88 LEU A CA 1
ATOM 676 C C . LEU A 1 88 ? 12.712 -8.094 -10.499 1.00 87.75 88 LEU A C 1
ATOM 678 O O . LEU A 1 88 ? 13.899 -8.207 -10.795 1.00 87.75 88 LEU A O 1
ATOM 682 N N . LEU A 1 89 ? 11.729 -8.267 -11.387 1.00 87.56 89 LEU A N 1
ATOM 683 C CA . LEU A 1 89 ? 11.969 -8.596 -12.793 1.00 87.56 89 LEU A CA 1
ATOM 684 C C . LEU A 1 89 ? 12.748 -7.487 -13.503 1.00 87.56 89 LEU A C 1
ATOM 686 O O . LEU A 1 89 ? 13.710 -7.786 -14.201 1.00 87.56 89 LEU A O 1
ATOM 690 N N . ALA A 1 90 ? 12.389 -6.218 -13.295 1.00 84.12 90 ALA A N 1
ATOM 691 C CA . ALA A 1 90 ? 13.095 -5.087 -13.894 1.00 84.12 90 ALA A CA 1
ATOM 692 C C . ALA A 1 90 ? 14.549 -4.983 -13.405 1.00 84.12 90 ALA A C 1
ATOM 694 O O . ALA A 1 90 ? 15.441 -4.721 -14.209 1.00 84.12 90 ALA A O 1
ATOM 695 N N . GLY A 1 91 ? 14.801 -5.230 -12.114 1.00 82.50 91 GLY A N 1
ATOM 696 C CA . GLY A 1 91 ? 16.154 -5.256 -11.554 1.00 82.50 91 GLY A CA 1
ATOM 697 C C . GLY A 1 91 ? 16.987 -6.448 -12.032 1.00 82.50 91 GLY A C 1
ATOM 698 O O . GLY A 1 91 ? 18.197 -6.325 -12.202 1.00 82.50 91 GLY A O 1
ATOM 699 N N . TRP A 1 92 ? 16.355 -7.599 -12.278 1.00 80.38 92 TRP A N 1
ATOM 700 C CA . TRP A 1 92 ? 17.036 -8.770 -12.835 1.00 80.38 92 TRP A CA 1
ATOM 701 C C . TRP A 1 92 ? 17.395 -8.573 -14.312 1.00 80.38 92 TRP A C 1
ATOM 703 O O . TRP A 1 92 ? 18.455 -9.007 -14.749 1.00 80.38 92 TRP A O 1
ATOM 713 N N . LEU A 1 93 ? 16.542 -7.872 -15.065 1.00 78.44 93 LEU A N 1
ATOM 714 C CA . LEU A 1 93 ? 16.721 -7.601 -16.491 1.00 78.44 93 LEU A CA 1
ATOM 715 C C . LEU A 1 93 ? 17.659 -6.413 -16.797 1.00 78.44 93 LEU A C 1
ATOM 717 O O . LEU A 1 93 ? 17.680 -5.947 -17.942 1.00 78.44 93 LEU A O 1
ATOM 721 N N . SER A 1 94 ? 18.393 -5.883 -15.808 1.00 75.62 94 SER A N 1
ATOM 722 C CA . SER A 1 94 ? 19.258 -4.720 -16.024 1.00 75.62 94 SER A CA 1
ATOM 723 C C . SER A 1 94 ? 20.408 -5.061 -16.992 1.00 75.62 94 SER A C 1
ATOM 725 O O . SER A 1 94 ? 21.027 -6.125 -16.877 1.00 75.62 94 SER A O 1
ATOM 727 N N . PRO A 1 95 ? 20.699 -4.196 -17.985 1.00 66.31 95 PRO A N 1
ATOM 728 C CA . PRO A 1 95 ? 21.688 -4.483 -19.030 1.00 66.31 95 PRO A CA 1
ATOM 729 C C . PRO A 1 95 ? 23.098 -4.743 -18.470 1.00 66.31 95 PRO A C 1
ATOM 731 O O . PRO A 1 95 ? 23.858 -5.514 -19.046 1.00 66.31 95 PRO A O 1
ATOM 734 N N . ASP A 1 96 ? 23.421 -4.171 -17.312 1.00 69.38 96 ASP A N 1
ATOM 735 C CA . ASP A 1 96 ? 24.667 -4.374 -16.562 1.00 69.38 96 ASP A CA 1
ATOM 736 C C . ASP A 1 96 ? 24.851 -5.804 -16.014 1.00 69.38 96 ASP A C 1
ATOM 738 O O . ASP A 1 96 ? 25.993 -6.214 -15.788 1.00 69.38 96 ASP A O 1
ATOM 742 N N . ARG A 1 97 ? 23.770 -6.579 -15.816 1.00 69.00 97 ARG A N 1
ATOM 743 C CA . ARG A 1 97 ? 23.866 -8.024 -15.523 1.00 69.00 97 ARG A CA 1
ATOM 744 C C . ARG A 1 97 ? 24.094 -8.845 -16.784 1.00 69.00 97 ARG A C 1
ATOM 746 O O . ARG A 1 97 ? 24.980 -9.685 -16.792 1.00 69.00 97 ARG A O 1
ATOM 753 N N . LEU A 1 98 ? 23.362 -8.551 -17.858 1.00 65.62 98 LEU A N 1
ATOM 754 C CA . LEU A 1 98 ? 23.468 -9.278 -19.131 1.00 65.62 98 LEU A CA 1
ATOM 755 C C . LEU A 1 98 ? 24.838 -9.134 -19.815 1.00 65.62 98 LEU A C 1
ATOM 757 O O . LEU A 1 98 ? 25.158 -9.925 -20.689 1.00 65.62 98 LEU A O 1
ATOM 761 N N . ALA A 1 99 ? 25.632 -8.124 -19.452 1.00 64.44 99 ALA A N 1
ATOM 762 C CA . ALA A 1 99 ? 27.002 -7.951 -19.941 1.00 64.44 99 ALA A CA 1
ATOM 763 C C . ALA A 1 99 ? 28.063 -8.708 -19.113 1.00 64.44 99 ALA A C 1
ATOM 765 O O . ALA A 1 99 ? 29.243 -8.660 -19.461 1.00 64.44 99 ALA A O 1
ATOM 766 N N . ARG A 1 100 ? 27.675 -9.329 -17.988 1.00 66.06 100 ARG A N 1
ATOM 767 C CA . ARG A 1 100 ? 28.582 -10.009 -17.048 1.00 66.06 100 ARG A CA 1
ATOM 768 C C . ARG A 1 100 ? 28.492 -11.543 -17.114 1.00 66.06 100 ARG A C 1
ATOM 770 O O . ARG A 1 100 ? 29.407 -12.191 -16.610 1.00 66.06 100 ARG A O 1
ATOM 777 N N . ASP A 1 101 ? 27.439 -12.070 -17.735 1.00 59.69 101 ASP A N 1
ATOM 778 C CA . ASP A 1 101 ? 27.202 -13.497 -18.004 1.00 59.69 101 ASP A CA 1
ATOM 779 C C . ASP A 1 101 ? 27.483 -13.820 -19.483 1.00 59.69 101 ASP A C 1
ATOM 781 O O . ASP A 1 101 ? 28.007 -14.924 -19.758 1.00 59.69 101 ASP A O 1
#

Sequence (101 aa):
MIAFLTTVLIVIFGISIIVCLGCKLTVIYLMFWNEEIFLPIICLVLSPIGIGSAIAFLFGWLDAEKYDCRGVMRIWTVAILVALATGLLAGWLSPDRLARD

pLDDT: mean 87.26, std 6.99, range [59.69, 93.94]

Secondary structure (DSSP, 8-state):
-HHHHHHHHHHHHHHHHHHHHHHHHHHHHHHHHTT--HHHHHHHHTGGGSHHHHHHHHHHHHTTTTTT-HHHHHHHHHHHHHHHHHHHHHHHT-HHHHTT-

Organism: NCBI:txid1031537